Protein AF-A0A3D5E1P8-F1 (afdb_monomer_lite)

Foldseek 3Di:
DDDPPPPPPPDDDCVNQVHDPVPFDWDWPDDDFQTKIKTWFDDPPTGPAIKIWIDTHPPVVRDIDIDGPVRVVVVVVCVVVCVPVPVPD

Structure (mmCIF, N/CA/C/O backbone):
data_AF-A0A3D5E1P8-F1
#
_entry.id   AF-A0A3D5E1P8-F1
#
loop_
_atom_site.group_PDB
_atom_site.id
_atom_site.type_symbol
_atom_site.label_atom_id
_atom_site.label_alt_id
_atom_site.label_comp_id
_atom_site.label_asym_id
_atom_site.label_entity_id
_atom_site.label_seq_id
_atom_site.pdbx_PDB_ins_code
_atom_site.Cartn_x
_atom_site.Cartn_y
_atom_site.Cartn_z
_atom_site.occupancy
_atom_site.B_iso_or_equiv
_atom_site.auth_seq_id
_atom_site.auth_comp_id
_atom_site.auth_asym_id
_atom_site.auth_atom_id
_atom_site.pdbx_PDB_model_num
ATOM 1 N N . MET A 1 1 ? 14.662 17.281 28.058 1.00 32.25 1 MET A N 1
ATOM 2 C CA . MET A 1 1 ? 15.087 15.951 27.581 1.00 32.25 1 MET A CA 1
ATOM 3 C C . MET A 1 1 ? 13.838 15.089 27.479 1.00 32.25 1 MET A C 1
ATOM 5 O O . MET A 1 1 ? 13.361 14.613 28.497 1.00 32.25 1 MET A O 1
ATOM 9 N N . ARG A 1 2 ? 13.206 15.031 26.300 1.00 35.84 2 ARG A N 1
ATOM 10 C CA . ARG A 1 2 ? 12.086 14.109 26.063 1.00 35.84 2 ARG A CA 1
ATOM 11 C C . ARG A 1 2 ? 12.709 12.808 25.581 1.00 35.84 2 ARG A C 1
ATOM 13 O O . ARG A 1 2 ? 13.365 12.794 24.549 1.00 35.84 2 ARG A O 1
ATOM 20 N N . THR A 1 3 ? 12.599 11.772 26.394 1.00 38.53 3 THR A N 1
ATOM 21 C CA . THR A 1 3 ? 13.034 10.415 26.080 1.00 38.53 3 THR A CA 1
ATOM 22 C C . THR A 1 3 ? 12.123 9.851 24.995 1.00 38.53 3 THR A C 1
ATOM 24 O O . THR A 1 3 ? 11.013 9.415 25.284 1.00 38.53 3 THR A O 1
ATOM 27 N N . SER A 1 4 ? 12.573 9.881 23.743 1.00 41.56 4 SER A N 1
ATOM 28 C CA . SER A 1 4 ? 12.043 9.037 22.672 1.00 41.56 4 SER A CA 1
ATOM 29 C C . SER A 1 4 ? 12.584 7.622 22.883 1.00 41.56 4 SER A C 1
ATOM 31 O O . SER A 1 4 ? 13.579 7.224 22.283 1.00 41.56 4 SER A O 1
ATOM 33 N N . GLY A 1 5 ? 11.982 6.902 23.831 1.00 35.28 5 GLY A N 1
ATOM 34 C CA . GLY A 1 5 ? 12.128 5.457 23.930 1.00 35.28 5 GLY A CA 1
ATOM 35 C C . GLY A 1 5 ? 11.322 4.846 22.796 1.00 35.28 5 GLY A C 1
ATOM 36 O O . GLY A 1 5 ? 10.103 4.767 22.898 1.00 35.28 5 GLY A O 1
ATOM 37 N N . GLY A 1 6 ? 11.995 4.507 21.697 1.00 42.75 6 GLY A N 1
ATOM 38 C CA . GLY A 1 6 ? 11.429 3.642 20.673 1.00 42.75 6 GLY A CA 1
ATOM 39 C C . GLY A 1 6 ? 11.210 2.272 21.292 1.00 42.75 6 GLY A C 1
ATOM 40 O O . GLY A 1 6 ? 12.149 1.491 21.422 1.00 42.75 6 GLY A O 1
ATOM 41 N N . ASP A 1 7 ? 9.983 2.022 21.735 1.00 43.53 7 ASP A N 1
ATOM 42 C CA . ASP A 1 7 ? 9.487 0.666 21.888 1.00 43.53 7 ASP A CA 1
ATOM 43 C C . ASP A 1 7 ? 9.597 0.034 20.495 1.00 43.53 7 ASP A C 1
ATOM 45 O O . ASP A 1 7 ? 9.112 0.608 19.517 1.00 43.53 7 ASP A O 1
ATOM 49 N N . VAL A 1 8 ? 10.312 -1.085 20.362 1.00 50.19 8 VAL A N 1
ATOM 50 C CA . VAL A 1 8 ? 10.308 -1.874 19.121 1.00 50.19 8 VAL A CA 1
ATOM 51 C C . VAL A 1 8 ? 8.941 -2.551 19.050 1.00 50.19 8 VAL A C 1
ATOM 53 O O . VAL A 1 8 ? 8.788 -3.750 19.274 1.00 50.19 8 VAL A O 1
ATOM 56 N N . THR A 1 9 ? 7.908 -1.752 18.800 1.00 63.44 9 THR A N 1
ATOM 57 C CA . THR A 1 9 ? 6.594 -2.235 18.418 1.00 63.44 9 THR A CA 1
ATOM 58 C C . THR A 1 9 ? 6.790 -2.928 17.081 1.00 63.44 9 THR A C 1
ATOM 60 O O . THR A 1 9 ? 7.229 -2.303 16.114 1.00 63.44 9 THR A O 1
ATOM 63 N N . SER A 1 10 ? 6.542 -4.237 17.036 1.00 79.81 10 SER A N 1
ATOM 64 C CA . SER A 1 10 ? 6.547 -4.980 15.774 1.00 79.81 10 SER A CA 1
ATOM 65 C C . SER A 1 10 ? 5.687 -4.238 14.752 1.00 79.81 10 SER A C 1
ATOM 67 O O . SER A 1 10 ? 4.620 -3.734 15.105 1.00 79.81 10 SER A O 1
ATOM 69 N N . LYS A 1 11 ? 6.167 -4.144 13.507 1.00 83.12 11 LYS A N 1
ATOM 70 C CA . LYS A 1 11 ? 5.444 -3.466 12.428 1.00 83.12 11 LYS A CA 1
ATOM 71 C C . LYS A 1 11 ? 4.018 -4.034 12.345 1.00 83.12 11 LYS A C 1
ATOM 73 O O . LYS A 1 11 ? 3.875 -5.260 12.326 1.00 83.12 11 LYS A O 1
ATOM 78 N N . PRO A 1 12 ? 2.978 -3.185 12.346 1.00 90.56 12 PRO A N 1
ATOM 79 C CA . PRO A 1 12 ? 1.606 -3.661 12.378 1.00 90.56 12 PRO A CA 1
ATOM 80 C C . PRO A 1 12 ? 1.258 -4.420 11.097 1.00 90.56 12 PRO A C 1
ATOM 82 O O . PRO A 1 12 ? 1.743 -4.104 10.009 1.00 90.56 12 PRO A O 1
ATOM 85 N N . THR A 1 13 ? 0.386 -5.414 11.238 1.00 92.00 13 THR A N 1
ATOM 86 C CA . THR A 1 13 ? -0.252 -6.102 10.112 1.00 92.00 13 THR A CA 1
ATOM 87 C C . THR A 1 13 ? -1.639 -5.523 9.850 1.00 92.00 13 THR A C 1
ATOM 89 O O . THR A 1 13 ? -2.222 -4.856 10.710 1.00 92.00 13 THR A O 1
ATOM 92 N N . VAL A 1 14 ? -2.192 -5.831 8.678 1.00 93.31 14 VAL A N 1
ATOM 93 C CA . VAL A 1 14 ? -3.564 -5.476 8.286 1.00 93.31 14 VAL A CA 1
ATOM 94 C C . VAL A 1 14 ? -4.580 -5.955 9.330 1.00 93.31 14 VAL A C 1
ATOM 96 O O . VAL A 1 14 ? -5.438 -5.185 9.761 1.00 93.31 14 VAL A O 1
ATOM 99 N N . GLU A 1 15 ? -4.429 -7.191 9.810 1.00 91.94 15 GLU A N 1
ATOM 100 C CA . GLU A 1 15 ? -5.305 -7.801 10.814 1.00 91.94 15 GLU A CA 1
ATOM 101 C C . GLU A 1 15 ? -5.186 -7.098 12.165 1.00 91.94 15 GLU A C 1
ATOM 103 O O . GLU A 1 15 ? -6.197 -6.828 12.810 1.00 91.94 15 GLU A O 1
ATOM 108 N N . SER A 1 16 ? -3.963 -6.758 12.590 1.00 91.81 16 SER A N 1
ATOM 109 C CA . SER A 1 16 ? -3.739 -6.070 13.868 1.00 91.81 16 SER A CA 1
ATOM 110 C C . SER A 1 16 ? -4.348 -4.665 13.907 1.00 91.81 16 SER A C 1
ATOM 112 O O . SER A 1 16 ? -4.713 -4.180 14.976 1.00 91.81 16 SER A O 1
ATOM 114 N N . LEU A 1 17 ? -4.491 -4.032 12.738 1.00 91.69 17 LEU A N 1
ATOM 115 C CA . LEU A 1 17 ? -5.136 -2.732 12.569 1.00 91.69 17 LEU A CA 1
ATOM 116 C C . LEU A 1 17 ? -6.652 -2.849 12.345 1.00 91.69 17 LEU A C 1
ATOM 118 O O . LEU A 1 17 ? -7.332 -1.830 12.305 1.00 91.69 17 LEU A O 1
ATOM 122 N N . GLY A 1 18 ? -7.198 -4.061 12.194 1.00 91.62 18 GLY A N 1
ATOM 123 C CA . GLY A 1 18 ? -8.617 -4.269 11.892 1.00 91.62 18 GLY A CA 1
ATOM 124 C C . GLY A 1 18 ? -9.031 -3.756 10.510 1.00 91.62 18 GLY A C 1
AT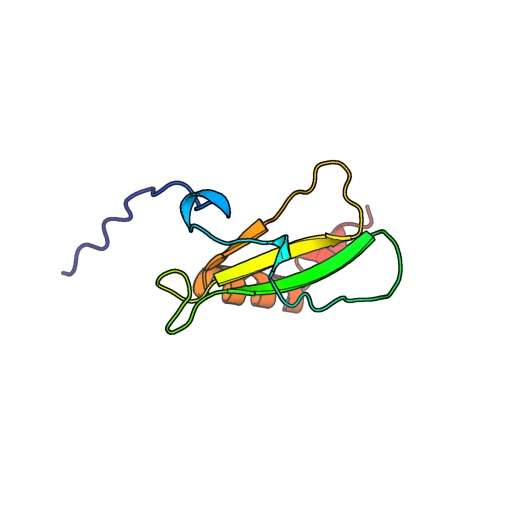OM 125 O O . GLY A 1 18 ? -10.179 -3.362 10.320 1.00 91.62 18 GLY A O 1
ATOM 126 N N . ILE A 1 19 ? -8.100 -3.719 9.554 1.00 91.94 19 ILE A N 1
ATOM 127 C CA . ILE A 1 19 ? -8.363 -3.247 8.193 1.00 91.94 19 ILE A CA 1
ATOM 128 C C . ILE A 1 19 ? -8.940 -4.395 7.360 1.00 91.94 19 ILE A C 1
ATOM 130 O O . ILE A 1 19 ? -8.312 -5.439 7.213 1.00 91.94 19 ILE A O 1
ATOM 134 N N . ASP A 1 20 ? -10.106 -4.184 6.751 1.00 92.38 20 ASP A N 1
ATOM 135 C CA . ASP A 1 20 ? -10.609 -5.066 5.695 1.00 92.38 20 ASP A CA 1
ATOM 136 C C . ASP A 1 20 ? -9.999 -4.656 4.348 1.00 92.38 20 ASP A C 1
ATOM 138 O O . ASP A 1 20 ? -10.469 -3.733 3.680 1.00 92.38 20 ASP A O 1
ATOM 142 N N . ALA A 1 21 ? -8.930 -5.346 3.946 1.00 92.81 21 ALA A N 1
ATOM 143 C CA . ALA A 1 21 ? -8.221 -5.062 2.701 1.00 92.81 21 ALA A CA 1
ATOM 144 C C . ALA A 1 21 ? -9.091 -5.239 1.443 1.00 92.81 21 ALA A C 1
ATOM 146 O O . ALA A 1 21 ? -8.816 -4.596 0.426 1.00 92.81 21 ALA A O 1
ATOM 147 N N . ALA A 1 22 ? -10.130 -6.081 1.488 1.00 93.00 22 ALA A N 1
ATOM 148 C CA . ALA A 1 22 ? -11.027 -6.298 0.355 1.00 93.00 22 ALA A CA 1
ATOM 149 C C . ALA A 1 22 ? -12.010 -5.132 0.158 1.00 93.00 22 ALA A C 1
ATOM 151 O O . ALA A 1 22 ? -12.455 -4.892 -0.964 1.00 93.00 22 ALA A O 1
ATOM 152 N N . ALA A 1 23 ? -12.313 -4.387 1.223 1.00 92.38 23 ALA A N 1
ATOM 153 C CA . ALA A 1 23 ? -13.183 -3.212 1.182 1.00 92.38 23 ALA A CA 1
ATOM 154 C C . ALA A 1 23 ? -12.456 -1.921 0.761 1.00 92.38 23 ALA A C 1
ATOM 156 O O . ALA A 1 23 ? -13.099 -0.899 0.508 1.00 92.38 23 ALA A O 1
ATOM 157 N N . LEU A 1 24 ? -11.121 -1.937 0.694 1.00 94.12 24 LEU A N 1
ATOM 158 C CA . LEU A 1 24 ? -10.338 -0.757 0.341 1.00 94.12 24 LEU A CA 1
ATOM 159 C C . LEU A 1 24 ? -10.460 -0.394 -1.143 1.00 94.12 24 LEU A C 1
ATOM 161 O O . LEU A 1 24 ? -10.535 -1.242 -2.032 1.00 94.12 24 LEU A O 1
ATOM 165 N N . SER A 1 25 ? -10.395 0.909 -1.415 1.00 94.75 25 SER A N 1
ATOM 166 C CA . SER A 1 25 ? -10.286 1.440 -2.775 1.00 94.75 25 SER A CA 1
ATOM 167 C C . SER A 1 25 ? -8.824 1.443 -3.226 1.00 94.75 25 SER A C 1
ATOM 169 O O . SER A 1 25 ? -8.070 2.361 -2.906 1.00 94.75 25 SER A O 1
ATOM 171 N N . TRP A 1 26 ? -8.426 0.407 -3.964 1.00 96.94 26 TRP A N 1
ATOM 172 C CA . TRP A 1 26 ? -7.063 0.241 -4.471 1.00 96.94 26 TRP A CA 1
ATOM 173 C C . TRP A 1 26 ? -6.812 1.051 -5.748 1.00 96.94 26 TRP A C 1
ATOM 175 O O . TRP A 1 26 ? -7.531 0.927 -6.739 1.00 96.94 26 TRP A O 1
ATOM 185 N N . GLN A 1 27 ? -5.748 1.852 -5.740 1.00 97.69 27 GLN A N 1
ATOM 186 C CA . GLN A 1 27 ? -5.201 2.520 -6.917 1.00 97.69 27 GLN A CA 1
ATOM 187 C C . GLN A 1 27 ? -4.161 1.613 -7.569 1.00 97.69 27 GLN A C 1
ATOM 189 O O . GLN A 1 27 ? -3.255 1.143 -6.886 1.00 97.69 27 GLN A O 1
ATOM 194 N N . ARG A 1 28 ? -4.273 1.373 -8.877 1.00 97.25 28 ARG A N 1
ATOM 195 C CA . ARG A 1 28 ? -3.401 0.442 -9.612 1.00 97.25 28 ARG A CA 1
ATOM 196 C C . ARG A 1 28 ? -2.462 1.199 -10.545 1.00 97.25 28 ARG A C 1
ATOM 198 O O . ARG A 1 28 ? -2.878 2.161 -11.189 1.00 97.25 28 ARG A O 1
ATOM 205 N N . SER A 1 29 ? -1.218 0.738 -10.660 1.00 95.88 29 SER A N 1
ATOM 206 C CA . SER A 1 29 ? -0.240 1.290 -11.608 1.00 95.88 29 SER A CA 1
ATOM 207 C C . SER A 1 29 ? -0.477 0.854 -13.063 1.00 95.88 29 SER A C 1
ATOM 209 O O . SER A 1 29 ? 0.146 1.400 -13.970 1.00 95.88 29 SER A O 1
ATOM 211 N N . GLY A 1 30 ? -1.344 -0.137 -13.291 1.00 95.56 30 GLY A N 1
ATOM 212 C CA . GLY A 1 30 ? -1.704 -0.684 -14.601 1.00 95.56 30 GLY A CA 1
ATOM 213 C C . GLY A 1 30 ? -2.743 -1.808 -14.484 1.00 95.56 30 GLY A C 1
ATOM 214 O O . GLY A 1 30 ? -3.169 -2.148 -13.380 1.00 95.56 30 GLY A O 1
ATOM 215 N N . ASP A 1 31 ? -3.141 -2.388 -15.619 1.00 92.94 31 ASP A N 1
ATOM 216 C CA . ASP A 1 31 ? -4.256 -3.351 -15.684 1.00 92.94 31 ASP A CA 1
ATOM 217 C C . ASP A 1 31 ? -3.845 -4.828 -15.520 1.00 92.94 31 ASP A C 1
ATOM 219 O O . ASP A 1 31 ? -4.705 -5.688 -15.322 1.00 92.94 31 ASP A O 1
ATOM 223 N N . GLY A 1 32 ? -2.549 -5.133 -15.624 1.00 92.62 32 GLY A N 1
ATOM 224 C CA . GLY A 1 32 ? -2.024 -6.500 -15.654 1.00 92.62 32 GLY A CA 1
ATOM 225 C C . GLY A 1 32 ? -1.592 -7.064 -14.300 1.00 92.62 32 GLY A C 1
ATOM 226 O O . GLY A 1 32 ? -1.450 -6.348 -13.309 1.00 92.62 32 GLY A O 1
ATOM 227 N N . GLU A 1 33 ? -1.322 -8.369 -14.299 1.00 94.44 33 GLU A N 1
ATOM 228 C CA . GLU A 1 33 ? -0.605 -9.057 -13.222 1.00 94.44 33 GLU A CA 1
ATOM 229 C C . GLU A 1 33 ? 0.745 -8.389 -12.948 1.00 94.44 33 GLU A C 1
ATOM 231 O O . GLU A 1 33 ? 1.410 -7.899 -13.865 1.00 94.44 33 GLU A O 1
ATOM 236 N N . GLY A 1 34 ? 1.150 -8.349 -11.680 1.00 94.56 34 GLY A N 1
ATOM 237 C CA . GLY A 1 34 ? 2.378 -7.665 -11.280 1.00 94.56 34 GLY A CA 1
ATOM 238 C C . GLY A 1 34 ? 2.260 -6.140 -11.162 1.00 94.56 34 GLY A C 1
ATOM 239 O O . GLY A 1 34 ? 3.224 -5.502 -10.740 1.00 94.56 34 GLY A O 1
ATOM 240 N N . ALA A 1 35 ? 1.108 -5.538 -11.491 1.00 97.12 35 ALA A N 1
ATOM 241 C CA . ALA A 1 35 ? 0.864 -4.122 -11.217 1.00 97.12 35 ALA A CA 1
ATOM 242 C C . ALA A 1 35 ? 0.954 -3.834 -9.711 1.00 97.12 35 ALA A C 1
ATOM 244 O O . ALA A 1 35 ? 0.480 -4.616 -8.885 1.00 97.12 35 ALA A O 1
ATOM 245 N N . ILE A 1 36 ? 1.540 -2.692 -9.350 1.00 96.12 36 ILE A N 1
ATOM 246 C CA . ILE A 1 36 ? 1.567 -2.238 -7.962 1.00 96.12 36 ILE A CA 1
ATOM 247 C C . ILE A 1 36 ? 0.215 -1.618 -7.636 1.00 96.12 36 ILE A C 1
ATOM 249 O O . ILE A 1 36 ? -0.310 -0.798 -8.395 1.00 96.12 36 ILE A O 1
ATOM 253 N N . GLU A 1 37 ? -0.337 -2.006 -6.494 1.00 98.12 37 GLU A N 1
ATOM 254 C CA . GLU A 1 37 ? -1.593 -1.481 -5.984 1.00 98.12 37 GLU A CA 1
ATOM 25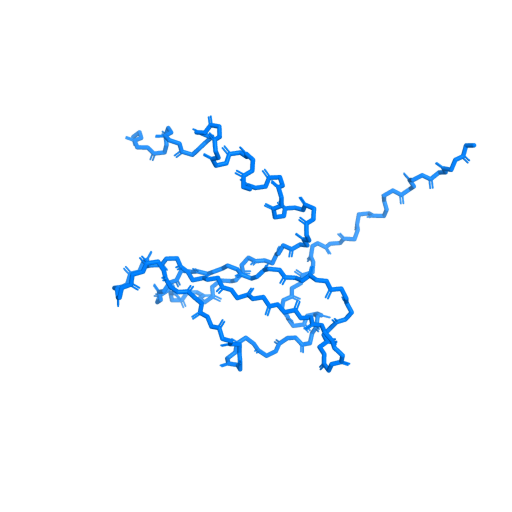5 C C . GLU A 1 37 ? -1.361 -0.801 -4.639 1.00 98.12 37 GLU A C 1
ATOM 257 O O . GLU A 1 37 ? -0.695 -1.364 -3.768 1.00 98.12 37 GLU A O 1
ATOM 262 N N . VAL A 1 38 ? -1.923 0.396 -4.466 1.00 97.88 38 VAL A N 1
ATOM 263 C CA . VAL A 1 38 ? -1.822 1.189 -3.235 1.00 97.88 38 VAL A CA 1
ATOM 264 C C . VAL A 1 38 ? -3.210 1.578 -2.738 1.00 97.88 38 VAL A C 1
ATOM 266 O O . VAL A 1 38 ? -4.056 2.000 -3.525 1.00 97.88 38 VAL A O 1
ATOM 269 N N . ALA A 1 39 ? -3.445 1.468 -1.434 1.00 97.06 39 ALA A N 1
ATOM 270 C CA . ALA A 1 39 ? -4.654 1.957 -0.782 1.00 97.06 39 ALA A CA 1
ATOM 271 C C . ALA A 1 39 ? -4.310 2.751 0.482 1.00 97.06 39 ALA A C 1
ATOM 273 O O . ALA A 1 39 ? -3.338 2.456 1.176 1.00 97.06 39 ALA A O 1
ATOM 274 N N . PHE A 1 40 ? -5.138 3.744 0.793 1.00 94.00 40 PHE A N 1
ATOM 275 C CA . PHE A 1 40 ? -5.029 4.542 2.011 1.00 94.00 40 PHE A CA 1
ATOM 276 C C . PHE A 1 40 ? -6.099 4.091 3.003 1.00 94.00 40 PHE A C 1
ATOM 278 O O . PHE A 1 40 ? -7.267 3.959 2.631 1.00 94.00 40 PHE A O 1
ATOM 285 N N . ALA A 1 41 ? -5.707 3.862 4.255 1.00 92.1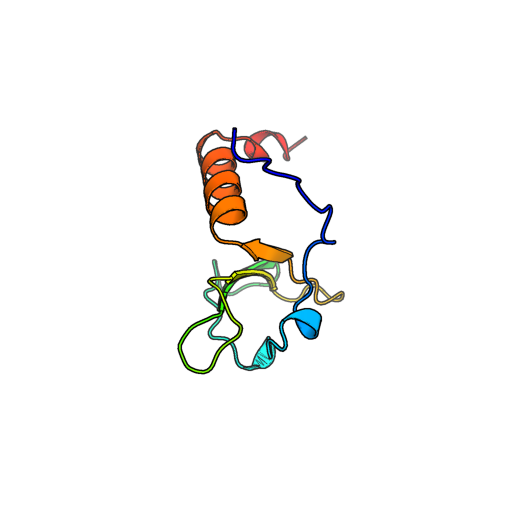2 41 ALA A N 1
ATOM 286 C CA . ALA A 1 41 ? -6.606 3.468 5.333 1.00 92.12 41 ALA A CA 1
ATOM 287 C C . ALA A 1 41 ? -6.458 4.402 6.540 1.00 92.12 41 ALA A C 1
ATOM 289 O O . ALA A 1 41 ? -5.364 4.870 6.858 1.00 92.12 41 ALA A O 1
ATOM 290 N N . GLY A 1 42 ? -7.578 4.665 7.209 1.00 85.38 42 GLY A N 1
ATOM 291 C CA . GLY A 1 42 ? -7.689 5.637 8.297 1.00 85.38 42 GLY A CA 1
ATOM 292 C C . GLY A 1 42 ? -8.890 6.563 8.098 1.00 85.38 42 GLY A C 1
ATOM 293 O O . GLY A 1 42 ? -9.580 6.494 7.081 1.00 85.38 42 GLY A O 1
ATOM 294 N N . GLY A 1 43 ? -9.158 7.423 9.079 1.00 73.69 43 GLY A N 1
ATOM 295 C CA . GLY A 1 43 ? -10.300 8.344 9.073 1.00 73.69 43 GLY A CA 1
ATOM 296 C C . GLY A 1 43 ? -11.304 8.073 10.202 1.00 73.69 43 GLY A C 1
ATOM 297 O O . GLY A 1 43 ? -11.027 7.251 11.072 1.00 73.69 43 GLY A O 1
ATOM 298 N N . PRO A 1 44 ? -12.457 8.770 10.220 1.00 70.06 44 PRO A N 1
ATOM 299 C CA . PRO A 1 44 ? -13.407 8.738 11.340 1.00 70.06 44 PRO A CA 1
ATOM 300 C C . PRO A 1 44 ? -13.931 7.339 11.687 1.00 70.06 44 PRO A C 1
ATOM 302 O O . PRO A 1 44 ? -14.130 7.042 12.861 1.00 70.06 44 PRO A O 1
ATOM 305 N N . ASP A 1 45 ? -14.111 6.498 10.667 1.00 72.62 45 ASP A N 1
ATOM 306 C CA . ASP A 1 45 ? -14.637 5.131 10.781 1.00 72.62 45 ASP A CA 1
ATOM 307 C C . ASP A 1 45 ? -13.545 4.057 10.581 1.00 72.62 45 ASP A C 1
ATOM 309 O O . ASP A 1 45 ? -13.845 2.869 10.479 1.00 72.62 45 ASP A O 1
ATOM 313 N N . GLY A 1 46 ? -12.278 4.473 10.471 1.00 72.19 46 GLY A N 1
ATOM 314 C CA . GLY A 1 46 ? -11.132 3.607 10.192 1.00 72.19 46 GLY A CA 1
ATOM 315 C C . GLY A 1 46 ? -10.243 3.349 11.415 1.00 72.19 46 GLY A C 1
ATOM 316 O O . GLY A 1 46 ? -10.525 3.833 12.514 1.00 72.19 46 GLY A O 1
ATOM 317 N N . PRO A 1 47 ? -9.135 2.604 11.243 1.00 78.25 47 PRO A N 1
ATOM 318 C CA . PRO A 1 47 ? -8.122 2.478 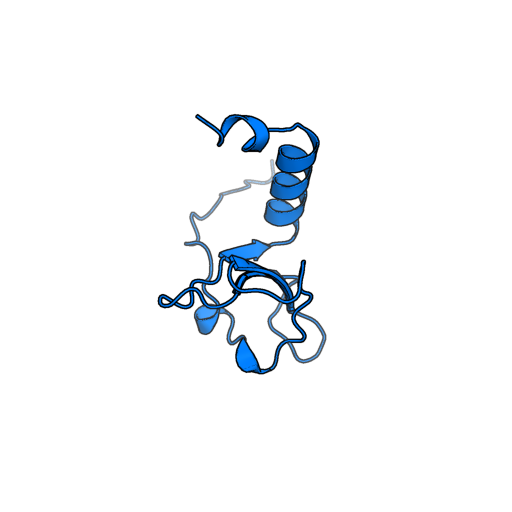12.286 1.00 78.25 47 PRO A CA 1
ATOM 319 C C . PRO A 1 47 ? -7.571 3.848 12.687 1.00 78.25 47 PRO A C 1
ATOM 321 O O . PRO A 1 47 ? -7.490 4.771 11.874 1.00 78.25 47 PRO A O 1
ATOM 324 N N . ALA A 1 48 ? -7.140 3.968 13.944 1.00 77.69 48 ALA A N 1
ATOM 325 C CA . ALA A 1 48 ? -6.436 5.159 14.396 1.00 77.69 48 ALA A CA 1
ATOM 326 C C . ALA A 1 48 ? -5.132 5.340 13.596 1.00 77.69 48 ALA A C 1
ATOM 328 O O . ALA A 1 48 ? -4.331 4.410 13.477 1.00 77.69 48 ALA A O 1
ATOM 329 N N . GLY A 1 49 ? -4.914 6.552 13.082 1.00 82.75 49 GLY A N 1
ATOM 330 C CA . GLY A 1 49 ? -3.743 6.903 12.275 1.00 82.75 49 GLY A CA 1
ATOM 331 C C . GLY A 1 49 ? -3.991 6.884 10.764 1.00 82.75 49 GLY A C 1
ATOM 332 O O . GLY A 1 49 ? -5.069 6.532 10.291 1.00 82.75 49 GLY A O 1
ATOM 333 N N . GLU A 1 50 ? -2.975 7.318 10.019 1.00 90.25 50 GLU A N 1
ATOM 334 C CA . GLU A 1 50 ? -2.942 7.322 8.554 1.00 90.25 50 GLU A CA 1
ATOM 335 C C . GLU A 1 50 ? -2.005 6.203 8.089 1.00 90.25 50 GLU A C 1
ATOM 337 O O . GLU A 1 50 ? -0.812 6.222 8.403 1.00 90.25 50 GLU A O 1
ATOM 342 N N . TRP A 1 51 ? -2.552 5.242 7.348 1.00 95.31 51 TRP A N 1
ATOM 343 C CA . TRP A 1 51 ? -1.840 4.058 6.878 1.00 95.31 51 TRP A CA 1
ATOM 344 C C . TRP A 1 51 ? -1.859 3.980 5.354 1.00 95.31 51 TRP A C 1
ATOM 346 O O . TRP A 1 51 ? -2.872 4.271 4.713 1.00 95.31 51 TRP A O 1
ATOM 356 N N . VAL A 1 52 ? -0.747 3.533 4.779 1.00 96.75 52 VAL A N 1
ATOM 357 C CA . VAL A 1 52 ? -0.620 3.231 3.352 1.00 96.75 52 VAL A CA 1
ATOM 358 C C . VAL A 1 52 ? -0.360 1.741 3.197 1.00 96.75 52 VAL A C 1
ATOM 360 O O . VAL A 1 52 ? 0.558 1.195 3.803 1.00 96.75 52 VAL A O 1
ATOM 363 N N . LEU A 1 53 ? -1.178 1.073 2.394 1.00 97.50 53 LEU A N 1
ATOM 364 C CA . LEU A 1 53 ? -1.048 -0.344 2.094 1.00 97.50 53 LEU A CA 1
ATOM 365 C C . LEU A 1 53 ? -0.569 -0.490 0.657 1.00 97.50 53 LEU A C 1
ATOM 367 O O . LEU A 1 53 ? -1.092 0.180 -0.230 1.00 97.50 53 LEU A O 1
ATOM 371 N N . MET A 1 54 ? 0.398 -1.373 0.426 1.00 97.81 54 MET A N 1
ATOM 372 C CA . MET A 1 54 ? 0.931 -1.665 -0.901 1.00 97.81 54 MET A CA 1
ATOM 373 C C . MET A 1 54 ? 0.959 -3.171 -1.142 1.00 97.81 54 MET A C 1
ATOM 375 O O . MET A 1 54 ? 1.411 -3.931 -0.284 1.00 97.81 54 MET A O 1
ATOM 379 N N . ARG A 1 55 ? 0.507 -3.606 -2.316 1.00 97.56 55 ARG A N 1
ATOM 380 C CA . ARG A 1 55 ? 0.562 -5.010 -2.741 1.00 97.56 55 ARG A CA 1
ATOM 381 C C . ARG A 1 55 ? 0.856 -5.133 -4.230 1.00 97.56 55 ARG A C 1
ATOM 383 O O . ARG A 1 55 ? 0.850 -4.144 -4.961 1.00 97.56 55 ARG A O 1
ATOM 390 N N . VAL A 1 56 ? 1.098 -6.363 -4.664 1.00 97.56 56 VAL A N 1
ATOM 391 C CA . VAL A 1 56 ? 1.280 -6.713 -6.073 1.00 97.56 56 VAL A CA 1
ATOM 392 C C . VAL A 1 56 ? 0.021 -7.423 -6.566 1.00 97.56 56 VAL A C 1
ATOM 394 O O . VAL A 1 56 ? -0.442 -8.374 -5.934 1.00 97.56 56 VAL A O 1
ATOM 397 N N . ALA A 1 57 ? -0.533 -6.957 -7.684 1.00 96.94 57 ALA A N 1
ATOM 398 C CA . ALA A 1 57 ? -1.665 -7.586 -8.347 1.00 96.94 57 ALA A CA 1
ATOM 399 C C . ALA A 1 57 ? -1.361 -9.062 -8.651 1.00 96.94 57 ALA A C 1
ATOM 401 O O . ALA A 1 57 ? -0.338 -9.361 -9.271 1.00 96.94 57 ALA A O 1
ATOM 402 N N . GLY A 1 58 ? -2.249 -9.931 -8.155 1.00 94.94 58 GLY A N 1
ATOM 403 C CA . GLY A 1 58 ? -2.213 -11.394 -8.265 1.00 94.94 58 GLY A CA 1
ATOM 404 C C . GLY A 1 58 ? -0.981 -12.083 -7.682 1.00 94.94 58 GLY A C 1
ATOM 405 O O . GLY A 1 58 ? -0.655 -13.202 -8.080 1.00 94.94 58 GLY A O 1
ATOM 406 N N . ASP A 1 59 ? -0.329 -11.471 -6.687 1.00 96.06 59 ASP A N 1
ATOM 407 C CA . ASP A 1 59 ? 0.595 -12.203 -5.818 1.00 96.06 59 ASP A CA 1
ATOM 408 C C . ASP A 1 59 ? -0.147 -13.377 -5.149 1.00 96.06 59 ASP A C 1
ATOM 410 O O . ASP A 1 59 ? -1.055 -13.137 -4.351 1.00 96.06 59 ASP A O 1
ATOM 414 N N . PRO A 1 60 ? 0.223 -14.646 -5.412 1.00 95.56 60 PRO A N 1
ATOM 415 C CA . PRO A 1 60 ? -0.495 -15.802 -4.871 1.00 95.56 60 PRO A CA 1
ATOM 416 C C . PRO A 1 60 ? -0.349 -15.939 -3.351 1.00 95.56 60 PRO A C 1
ATOM 418 O O . PRO A 1 60 ? -1.094 -16.688 -2.727 1.00 95.56 60 PRO A O 1
ATOM 421 N N . ALA A 1 61 ? 0.631 -15.250 -2.760 1.00 95.38 61 ALA A N 1
ATOM 422 C CA . ALA A 1 61 ? 0.808 -15.161 -1.316 1.00 95.38 61 ALA A CA 1
ATOM 423 C C . ALA A 1 61 ? 0.011 -14.008 -0.679 1.00 95.38 61 ALA A C 1
ATOM 425 O O . ALA A 1 61 ? 0.078 -13.846 0.537 1.00 95.38 61 ALA A O 1
ATOM 426 N N . GLU A 1 62 ? -0.687 -13.200 -1.489 1.00 93.38 62 GLU A N 1
ATOM 427 C CA . GLU A 1 62 ? -1.535 -12.077 -1.070 1.00 93.38 62 GLU A CA 1
ATOM 428 C C . GLU A 1 62 ? -0.835 -11.121 -0.087 1.00 93.38 62 GLU A C 1
ATOM 430 O O . GLU A 1 62 ? -1.437 -10.602 0.854 1.00 93.38 62 GLU A O 1
ATOM 435 N N . ARG A 1 63 ? 0.471 -10.883 -0.283 1.00 95.88 63 ARG A N 1
ATOM 436 C CA . ARG A 1 63 ? 1.259 -10.073 0.650 1.00 95.88 63 ARG A CA 1
ATOM 437 C C . ARG A 1 63 ? 0.857 -8.608 0.565 1.00 95.88 63 ARG A C 1
ATOM 439 O O . ARG A 1 63 ? 0.784 -8.028 -0.519 1.00 95.88 63 ARG A O 1
ATOM 446 N N . ILE A 1 64 ? 0.698 -7.993 1.733 1.00 97.31 64 ILE A N 1
ATOM 447 C CA . ILE A 1 64 ? 0.432 -6.563 1.871 1.00 97.31 64 ILE A CA 1
ATOM 448 C C . ILE A 1 64 ? 1.504 -5.944 2.764 1.00 97.31 64 ILE A C 1
ATOM 450 O O . ILE A 1 64 ? 1.695 -6.344 3.912 1.00 97.31 64 ILE A O 1
ATOM 454 N N . LEU A 1 65 ? 2.201 -4.950 2.226 1.00 96.44 65 LEU A N 1
ATOM 455 C CA . LEU A 1 65 ? 3.113 -4.097 2.973 1.00 96.44 65 LEU A CA 1
ATOM 456 C C . LEU A 1 65 ? 2.312 -2.949 3.584 1.00 96.44 65 LEU A C 1
ATOM 458 O O . LEU A 1 65 ? 1.566 -2.269 2.884 1.00 96.44 65 LEU A O 1
ATOM 462 N N . VAL A 1 66 ? 2.469 -2.740 4.887 1.00 96.38 66 VAL A N 1
ATOM 463 C CA . VAL A 1 66 ? 1.810 -1.666 5.640 1.00 96.38 66 VAL A CA 1
ATOM 464 C C . VAL A 1 66 ? 2.836 -0.580 5.917 1.00 96.38 66 VAL A C 1
ATOM 466 O O . VAL A 1 66 ? 3.941 -0.893 6.334 1.00 96.38 66 VAL A O 1
ATOM 469 N N . TYR A 1 67 ? 2.504 0.682 5.705 1.00 96.44 67 TYR A N 1
ATOM 470 C CA . TYR A 1 67 ? 3.366 1.814 6.025 1.00 96.44 67 TYR A CA 1
ATOM 471 C C . TYR A 1 67 ? 2.585 2.796 6.879 1.00 96.44 67 TYR A C 1
ATOM 473 O O . TYR A 1 67 ? 1.436 3.113 6.558 1.00 96.44 67 TYR A O 1
ATOM 481 N N . ASP A 1 68 ? 3.204 3.305 7.939 1.00 93.81 68 ASP A N 1
ATOM 482 C CA . ASP A 1 68 ? 2.747 4.581 8.482 1.00 93.81 68 ASP A CA 1
ATOM 483 C C . ASP A 1 68 ? 3.145 5.733 7.540 1.00 93.81 68 ASP A C 1
ATOM 485 O O . ASP A 1 68 ? 3.870 5.562 6.551 1.00 93.81 68 ASP A O 1
ATOM 489 N N . ARG A 1 69 ? 2.661 6.938 7.842 1.00 91.62 69 ARG A N 1
ATOM 490 C CA . ARG A 1 69 ? 2.970 8.125 7.044 1.00 91.62 69 ARG A CA 1
ATOM 491 C C . ARG A 1 69 ? 4.471 8.422 6.941 1.00 91.62 69 ARG A C 1
ATOM 493 O O . ARG A 1 69 ? 4.929 8.814 5.870 1.0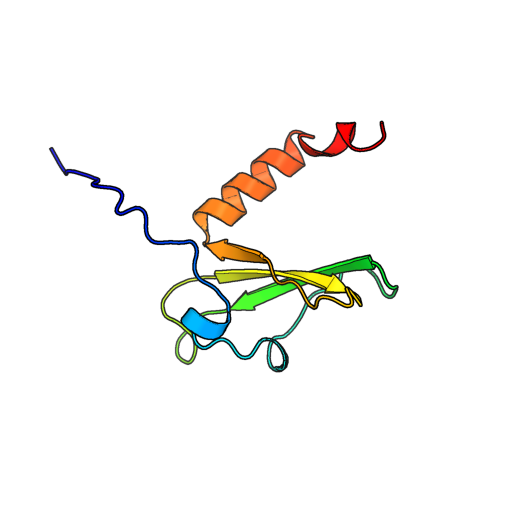0 91.62 69 ARG A O 1
ATOM 500 N N . HIS A 1 70 ? 5.225 8.276 8.027 1.00 93.44 70 HIS A N 1
ATOM 501 C CA . HIS A 1 70 ? 6.650 8.591 8.039 1.00 93.44 70 HIS A CA 1
ATOM 502 C C . HIS A 1 70 ? 7.446 7.578 7.210 1.00 93.44 70 HIS A C 1
ATOM 504 O O . HIS A 1 70 ? 8.256 7.969 6.371 1.00 93.44 70 HIS A O 1
ATOM 510 N N . GLU A 1 71 ? 7.168 6.285 7.384 1.00 95.12 71 GLU A N 1
ATOM 511 C CA . GLU A 1 71 ? 7.768 5.218 6.586 1.00 95.12 71 GLU A CA 1
ATOM 512 C C . GLU A 1 71 ? 7.460 5.400 5.094 1.00 95.12 71 GLU A C 1
ATOM 514 O O . GLU A 1 71 ? 8.345 5.222 4.256 1.00 95.12 71 GLU A O 1
ATOM 519 N N . TRP A 1 72 ? 6.226 5.785 4.753 1.00 95.69 72 TRP A N 1
ATOM 520 C CA . TRP A 1 72 ? 5.830 6.048 3.370 1.00 95.69 72 TRP A CA 1
ATOM 521 C C . TRP A 1 72 ? 6.578 7.241 2.762 1.00 95.69 72 TRP A C 1
ATOM 523 O O . TRP A 1 72 ? 7.064 7.163 1.633 1.00 95.69 72 TRP A O 1
ATOM 533 N N . GLU A 1 73 ? 6.718 8.339 3.508 1.00 95.88 73 GLU A N 1
ATOM 534 C CA . GLU A 1 73 ? 7.488 9.511 3.077 1.00 95.88 73 GLU A CA 1
ATOM 535 C C . GLU A 1 73 ? 8.963 9.152 2.828 1.00 95.88 73 GLU A C 1
ATOM 537 O O . GLU A 1 73 ? 9.514 9.529 1.790 1.00 95.88 73 GLU A O 1
ATOM 542 N N . CYS A 1 74 ? 9.578 8.371 3.724 1.00 95.94 74 CYS A N 1
ATOM 543 C CA . CYS A 1 74 ? 10.940 7.862 3.552 1.00 95.94 74 CYS A CA 1
ATOM 544 C C . CYS A 1 74 ? 11.068 6.932 2.339 1.00 95.94 74 CYS A C 1
ATOM 546 O O . CYS A 1 74 ? 11.999 7.089 1.551 1.00 95.94 74 CYS A O 1
ATOM 548 N N . PHE A 1 75 ? 10.125 6.006 2.149 1.00 94.62 75 PHE A N 1
ATOM 549 C CA . PHE A 1 75 ? 10.111 5.114 0.989 1.00 94.62 75 PHE A CA 1
ATOM 550 C C . PHE A 1 75 ? 10.070 5.905 -0.326 1.00 94.62 75 PHE A C 1
ATOM 552 O O . PHE A 1 75 ? 10.881 5.674 -1.222 1.00 94.62 75 PHE A O 1
ATOM 559 N N . LEU A 1 76 ? 9.176 6.894 -0.431 1.00 94.94 76 LEU A N 1
ATOM 560 C CA . LEU A 1 76 ? 9.073 7.735 -1.623 1.00 94.94 76 LEU A CA 1
ATOM 561 C C . LEU A 1 76 ? 10.311 8.613 -1.849 1.00 94.94 76 LEU A C 1
ATOM 563 O O . LEU A 1 76 ? 10.629 8.932 -2.994 1.00 94.94 76 LEU A O 1
ATOM 567 N N . ASP A 1 77 ? 10.982 9.061 -0.789 1.00 95.94 77 ASP A N 1
ATOM 568 C CA . ASP A 1 77 ? 12.253 9.780 -0.910 1.00 95.94 77 ASP A CA 1
ATOM 569 C C . ASP A 1 77 ? 13.349 8.882 -1.505 1.00 95.94 77 ASP A C 1
ATOM 571 O O . ASP A 1 77 ? 14.009 9.292 -2.460 1.00 95.94 77 ASP A O 1
ATOM 575 N N . GLY A 1 78 ? 13.467 7.636 -1.034 1.00 93.69 78 GLY A N 1
ATOM 576 C CA . GLY A 1 78 ? 14.391 6.643 -1.592 1.00 93.69 78 GLY A CA 1
ATOM 577 C C . GLY A 1 78 ? 14.115 6.335 -3.068 1.00 93.69 78 GLY A C 1
ATOM 578 O O . GLY A 1 78 ? 15.022 6.403 -3.899 1.00 93.69 78 GLY A O 1
ATOM 579 N N . VAL A 1 79 ? 12.844 6.119 -3.436 1.00 92.06 79 VAL A N 1
ATOM 580 C CA . VAL A 1 79 ? 12.434 5.928 -4.844 1.00 92.06 79 VAL A CA 1
ATOM 581 C C . VAL A 1 79 ? 12.850 7.116 -5.714 1.00 92.06 79 VAL A C 1
ATOM 583 O O . VAL A 1 79 ? 13.422 6.926 -6.783 1.00 92.06 79 VAL A O 1
ATOM 586 N N . ARG A 1 80 ? 12.621 8.356 -5.264 1.00 93.69 80 ARG A N 1
ATOM 587 C CA . ARG A 1 80 ? 13.015 9.559 -6.025 1.00 93.69 80 ARG A CA 1
ATOM 588 C C . ARG A 1 80 ? 14.526 9.708 -6.186 1.00 93.69 80 ARG A C 1
ATOM 590 O O . ARG A 1 80 ? 14.964 10.391 -7.108 1.00 93.69 80 ARG A O 1
ATOM 597 N N . LYS A 1 81 ? 15.304 9.110 -5.288 1.00 94.44 81 LYS A N 1
ATOM 598 C CA . LYS A 1 81 ? 16.769 9.100 -5.329 1.00 94.44 81 LYS A CA 1
ATOM 599 C C . LYS A 1 81 ? 17.343 7.939 -6.143 1.00 94.44 81 LYS A C 1
ATOM 601 O O . LYS A 1 81 ? 18.562 7.856 -6.252 1.00 94.44 81 LYS A O 1
ATOM 606 N N . GLY A 1 82 ? 16.493 7.088 -6.719 1.00 92.88 82 GLY A N 1
ATOM 607 C CA . GLY A 1 82 ? 16.920 5.954 -7.534 1.00 92.88 82 GLY A CA 1
ATOM 608 C C . GLY A 1 82 ? 17.440 4.770 -6.719 1.00 92.88 82 GLY A C 1
ATOM 609 O O . GLY A 1 82 ? 18.151 3.933 -7.261 1.00 92.88 82 GLY A O 1
ATOM 610 N N . GLU A 1 83 ? 17.089 4.653 -5.429 1.00 88.88 83 GLU A N 1
ATOM 611 C CA . GLU A 1 83 ? 17.556 3.542 -4.572 1.00 88.88 83 GLU A CA 1
ATOM 612 C C . GLU A 1 83 ? 17.173 2.147 -5.103 1.00 88.88 83 GLU A C 1
ATOM 614 O O . GLU A 1 83 ? 17.765 1.147 -4.701 1.00 88.88 83 GLU A O 1
ATOM 619 N N . PHE A 1 84 ? 16.195 2.074 -6.009 1.00 83.56 84 PHE A N 1
ATOM 620 C CA . PHE A 1 84 ? 15.693 0.832 -6.597 1.00 83.56 84 PHE A CA 1
ATOM 621 C C . PHE A 1 84 ? 16.074 0.651 -8.077 1.00 83.56 84 PHE A C 1
ATOM 623 O O . PHE A 1 84 ? 15.692 -0.355 -8.674 1.00 83.56 84 PHE A O 1
ATOM 630 N N . ASP A 1 85 ? 16.832 1.579 -8.670 1.00 86.81 85 ASP A N 1
ATOM 631 C CA . ASP A 1 85 ? 17.183 1.538 -10.099 1.00 86.81 85 ASP A CA 1
ATOM 632 C C . ASP A 1 85 ? 18.211 0.433 -10.415 1.00 86.81 85 ASP A C 1
ATOM 634 O O . ASP A 1 85 ? 18.248 -0.100 -11.525 1.00 86.81 85 ASP A O 1
ATOM 638 N N . ASP A 1 86 ? 18.995 0.025 -9.413 1.00 80.00 86 ASP A N 1
ATOM 639 C CA . ASP A 1 86 ? 20.040 -1.001 -9.530 1.00 80.00 86 ASP A CA 1
ATOM 640 C C . ASP A 1 86 ? 19.495 -2.443 -9.526 1.00 80.00 86 ASP A C 1
ATOM 642 O O . ASP A 1 86 ? 20.247 -3.399 -9.717 1.00 80.00 86 ASP A O 1
ATOM 646 N N . ALA A 1 87 ? 18.185 -2.637 -9.333 1.00 66.00 87 ALA A N 1
ATOM 647 C CA . ALA A 1 87 ? 17.560 -3.963 -9.249 1.00 66.00 87 ALA A CA 1
ATOM 648 C C . ALA A 1 87 ? 17.529 -4.741 -10.586 1.00 66.00 87 ALA A C 1
ATOM 650 O O . ALA A 1 87 ? 16.995 -5.848 -10.640 1.00 66.00 87 ALA A O 1
ATOM 651 N N . LEU A 1 88 ? 18.105 -4.185 -11.658 1.00 58.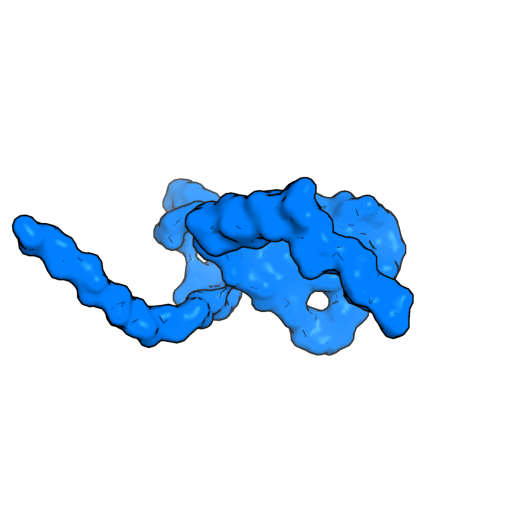69 88 LEU A N 1
ATOM 652 C CA . LEU A 1 88 ? 18.231 -4.799 -12.986 1.00 58.69 88 LEU A CA 1
ATOM 653 C C . LEU A 1 88 ? 19.539 -5.595 -13.191 1.00 58.69 88 LEU A C 1
ATOM 655 O O . LEU A 1 88 ? 19.938 -5.812 -14.336 1.00 58.69 88 LEU A O 1
ATOM 659 N N . GLY A 1 89 ? 20.208 -6.006 -12.107 1.00 44.50 89 GLY A N 1
ATOM 660 C CA . GLY A 1 89 ? 21.404 -6.864 -12.149 1.00 44.50 89 GLY A CA 1
ATOM 661 C C . GLY A 1 89 ? 21.157 -8.258 -12.719 1.00 44.50 89 GLY A C 1
ATOM 662 O O . GLY A 1 89 ? 20.200 -8.922 -12.263 1.00 44.50 89 GLY A O 1
#

pLDDT: mean 85.77, std 17.28, range [32.25, 98.12]

Radius of gyration: 15.21 Å; chains: 1; bounding box: 36×32×43 Å

Secondary structure (DSSP, 8-state):
--------PPPPPTTTTT--TTTS--EES-SSTT-EEEEEE-STTS-SS-EEEEEETT-TT--EEEEEHHHHHHHHHHHHTTTTGGGG-

Sequence (89 aa):
MRTSGGDVTSKPTVESLGIDAAALSWQRSGDGEGAIEVAFAGGPDGPAGEWVLMRVAGDPAERILVYDRHEWECFLDGVRKGEFDDALG